Protein AF-A0A924ANA3-F1 (afdb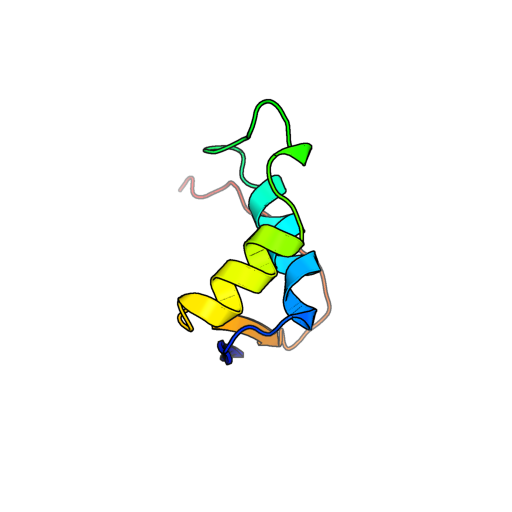_monomer_lite)

pLDDT: mean 76.98, std 17.55, range [40.94, 91.81]

Structure (mmCIF, N/CA/C/O backbone):
data_AF-A0A924ANA3-F1
#
_entry.id   AF-A0A924ANA3-F1
#
loop_
_atom_site.group_PDB
_atom_site.id
_atom_site.type_symbol
_atom_site.label_atom_id
_atom_site.label_alt_id
_atom_site.label_comp_id
_atom_site.label_asym_id
_atom_site.label_entity_id
_atom_site.label_seq_id
_atom_site.pdbx_PDB_ins_code
_atom_site.Cartn_x
_atom_site.Cartn_y
_atom_site.Cartn_z
_atom_site.occupancy
_atom_site.B_iso_or_equiv
_atom_site.auth_seq_id
_atom_site.auth_comp_id
_atom_site.auth_asym_id
_atom_site.auth_atom_id
_atom_site.pdbx_PDB_model_num
ATOM 1 N N . MET A 1 1 ? 18.397 10.821 -5.530 1.00 62.97 1 MET A N 1
ATOM 2 C CA . MET A 1 1 ? 17.620 11.313 -6.694 1.00 62.97 1 MET A CA 1
ATOM 3 C C . MET A 1 1 ? 16.298 10.569 -6.706 1.00 62.97 1 MET A C 1
ATOM 5 O O . MET A 1 1 ? 16.308 9.378 -6.415 1.00 62.97 1 MET A O 1
ATOM 9 N N . LEU A 1 2 ? 15.195 11.274 -6.947 1.00 78.25 2 LEU A N 1
ATOM 10 C CA . LEU A 1 2 ? 13.840 10.723 -6.933 1.00 78.25 2 LEU A CA 1
ATOM 11 C C . LEU A 1 2 ? 13.539 10.064 -8.284 1.00 78.25 2 LEU A C 1
ATOM 13 O O . LEU A 1 2 ? 13.796 10.697 -9.307 1.00 78.25 2 LEU A O 1
ATOM 17 N N . THR A 1 3 ? 13.056 8.819 -8.309 1.00 82.62 3 THR A N 1
ATOM 18 C CA . THR A 1 3 ? 12.796 8.097 -9.569 1.00 82.62 3 THR A CA 1
ATOM 19 C C . THR A 1 3 ? 11.439 7.420 -9.525 1.00 82.62 3 THR A C 1
ATOM 21 O O . THR A 1 3 ? 11.231 6.479 -8.762 1.00 82.62 3 THR A O 1
ATOM 24 N N . PHE A 1 4 ? 10.541 7.847 -10.410 1.00 86.25 4 PHE A N 1
ATOM 25 C CA . PHE A 1 4 ? 9.206 7.275 -10.537 1.00 86.25 4 PHE A CA 1
ATOM 26 C C . PHE A 1 4 ? 9.188 6.114 -11.531 1.00 86.25 4 PHE A C 1
ATOM 28 O O . PHE A 1 4 ? 9.750 6.205 -12.623 1.00 86.25 4 PHE A O 1
ATOM 35 N N . ARG A 1 5 ? 8.482 5.040 -11.179 1.00 89.19 5 ARG A N 1
ATOM 36 C CA . ARG A 1 5 ? 8.142 3.941 -12.091 1.00 89.19 5 ARG A CA 1
ATOM 37 C C . ARG A 1 5 ? 6.700 3.480 -11.875 1.00 89.19 5 ARG A C 1
ATOM 39 O O . ARG A 1 5 ? 6.159 3.707 -10.790 1.00 89.19 5 ARG A O 1
ATOM 46 N N . PRO A 1 6 ? 6.078 2.799 -12.851 1.00 88.44 6 PRO A N 1
ATOM 47 C CA . PRO A 1 6 ? 4.787 2.163 -12.632 1.00 88.44 6 PRO A CA 1
ATOM 48 C C . PRO A 1 6 ? 4.836 1.209 -11.431 1.00 88.44 6 PRO A C 1
ATOM 50 O O . PRO A 1 6 ? 5.817 0.480 -11.226 1.00 88.44 6 PRO A O 1
ATOM 53 N N . ALA A 1 7 ? 3.783 1.248 -10.620 1.00 89.00 7 ALA A N 1
ATOM 54 C CA . ALA A 1 7 ? 3.598 0.343 -9.500 1.00 89.00 7 ALA A CA 1
ATOM 55 C C . ALA A 1 7 ? 3.259 -1.064 -10.004 1.00 89.00 7 ALA A C 1
ATOM 57 O O . ALA A 1 7 ? 2.559 -1.243 -10.999 1.00 89.00 7 ALA A O 1
ATOM 58 N N . THR A 1 8 ? 3.736 -2.068 -9.283 1.00 89.88 8 THR A N 1
ATOM 59 C CA . THR A 1 8 ? 3.514 -3.484 -9.570 1.00 89.88 8 THR A CA 1
ATOM 60 C C . THR A 1 8 ? 2.880 -4.173 -8.366 1.00 89.88 8 THR A C 1
ATOM 62 O O . THR A 1 8 ? 2.833 -3.631 -7.261 1.00 89.88 8 THR A O 1
ATOM 65 N N . VAL A 1 9 ? 2.439 -5.420 -8.543 1.00 90.31 9 VAL A N 1
ATOM 66 C CA . VAL A 1 9 ? 1.900 -6.245 -7.447 1.00 90.31 9 VAL A CA 1
ATOM 67 C C . VAL A 1 9 ? 2.910 -6.418 -6.298 1.00 90.31 9 VAL A C 1
ATOM 69 O O . VAL A 1 9 ? 2.508 -6.581 -5.145 1.00 90.31 9 VAL A O 1
ATOM 72 N N . ALA A 1 10 ? 4.214 -6.339 -6.585 1.00 90.50 10 ALA A N 1
ATOM 73 C CA . ALA A 1 10 ? 5.269 -6.408 -5.574 1.00 90.50 10 ALA A CA 1
ATOM 74 C C . ALA A 1 10 ? 5.290 -5.188 -4.636 1.00 90.50 10 ALA A C 1
ATOM 76 O O . ALA A 1 10 ? 5.772 -5.294 -3.513 1.00 90.50 10 ALA A O 1
ATOM 77 N N . ASP A 1 11 ? 4.724 -4.055 -5.059 1.00 90.44 11 ASP A N 1
ATOM 78 C CA . ASP A 1 11 ? 4.701 -2.813 -4.283 1.00 90.44 11 ASP A CA 1
ATOM 79 C C . ASP A 1 11 ? 3.521 -2.745 -3.296 1.00 90.44 11 ASP A C 1
ATOM 81 O O . ASP A 1 11 ? 3.497 -1.891 -2.407 1.00 90.44 11 ASP A O 1
ATOM 85 N N . ILE A 1 12 ? 2.543 -3.656 -3.410 1.00 91.62 12 ILE A N 1
ATOM 86 C CA . ILE A 1 12 ? 1.327 -3.662 -2.579 1.00 91.62 12 ILE A CA 1
ATOM 87 C C . ILE A 1 12 ? 1.629 -3.650 -1.071 1.00 91.62 12 ILE A C 1
ATOM 89 O O . ILE A 1 12 ? 0.990 -2.864 -0.370 1.00 91.62 12 ILE A O 1
ATOM 93 N N . PRO A 1 13 ? 2.584 -4.439 -0.534 1.00 91.81 13 PRO A N 1
ATOM 94 C CA . PRO A 1 13 ? 2.897 -4.391 0.894 1.00 91.81 13 PRO A CA 1
ATOM 95 C C . PRO A 1 13 ? 3.332 -2.995 1.365 1.00 91.81 13 PRO A C 1
ATOM 97 O O . PRO A 1 13 ? 2.850 -2.517 2.391 1.00 91.81 13 PRO A O 1
ATOM 100 N N . ALA A 1 14 ? 4.180 -2.309 0.592 1.00 90.12 14 ALA A N 1
ATOM 101 C CA . ALA A 1 14 ? 4.651 -0.964 0.920 1.00 90.12 14 ALA A CA 1
ATOM 102 C C . ALA A 1 14 ? 3.524 0.076 0.808 1.00 90.12 14 ALA A C 1
ATOM 104 O O . ALA A 1 14 ? 3.332 0.883 1.718 1.00 90.12 14 ALA A O 1
ATOM 105 N N . MET A 1 15 ? 2.720 0.016 -0.259 1.00 91.00 15 MET A N 1
ATOM 106 C CA . MET A 1 15 ? 1.556 0.896 -0.429 1.00 91.00 15 MET A CA 1
ATOM 107 C C . MET A 1 15 ? 0.525 0.717 0.694 1.00 91.00 15 MET A C 1
ATOM 109 O O . MET A 1 15 ? -0.035 1.697 1.189 1.00 91.00 15 MET A O 1
ATOM 113 N N . SER A 1 16 ? 0.296 -0.527 1.124 1.00 91.00 16 SER A N 1
ATOM 114 C CA . SER A 1 16 ? -0.596 -0.839 2.241 1.00 91.00 16 SER A CA 1
ATOM 115 C C . SER A 1 16 ? -0.071 -0.265 3.552 1.00 91.00 16 SER A C 1
ATOM 117 O O . SER A 1 16 ? -0.838 0.346 4.293 1.00 91.00 16 SER A O 1
ATOM 119 N N . ALA A 1 17 ? 1.228 -0.405 3.830 1.00 90.50 17 ALA A N 1
ATOM 120 C CA . ALA A 1 17 ? 1.838 0.164 5.029 1.00 90.50 17 ALA A CA 1
ATOM 121 C C . ALA A 1 17 ? 1.679 1.692 5.072 1.00 90.50 17 ALA A C 1
ATOM 123 O O . ALA A 1 17 ? 1.250 2.235 6.089 1.00 90.50 17 ALA A O 1
ATOM 124 N N . ILE A 1 18 ? 1.934 2.375 3.949 1.00 89.62 18 ILE A N 1
ATOM 125 C CA . ILE A 1 18 ? 1.749 3.828 3.836 1.00 89.62 18 ILE A CA 1
ATOM 126 C C . ILE A 1 18 ? 0.288 4.205 4.100 1.00 89.62 18 ILE A C 1
ATOM 128 O O . ILE A 1 18 ? 0.024 5.048 4.952 1.00 89.62 18 ILE A O 1
ATOM 132 N N . ARG A 1 19 ? -0.681 3.558 3.435 1.00 90.75 19 ARG A N 1
ATOM 133 C CA . ARG A 1 19 ? -2.113 3.877 3.589 1.00 90.75 19 ARG A CA 1
ATOM 134 C C . ARG A 1 19 ? -2.613 3.707 5.023 1.00 90.75 19 ARG A C 1
ATOM 136 O O . ARG A 1 19 ? -3.471 4.484 5.450 1.00 90.75 19 ARG A O 1
ATOM 143 N N . LEU A 1 20 ? -2.102 2.699 5.728 1.00 89.69 20 LEU A N 1
ATOM 144 C CA . LEU A 1 20 ? -2.443 2.417 7.121 1.00 89.69 20 LEU A CA 1
ATOM 145 C C . LEU A 1 20 ? -1.735 3.354 8.111 1.00 89.69 20 LEU A C 1
ATOM 147 O O . LEU A 1 20 ? -2.250 3.565 9.205 1.00 89.69 20 LEU A O 1
ATOM 151 N N . ALA A 1 21 ? -0.601 3.946 7.728 1.00 89.00 21 ALA A N 1
ATOM 152 C CA . ALA A 1 21 ? 0.119 4.926 8.539 1.00 89.00 21 ALA A CA 1
ATOM 153 C C . ALA A 1 21 ? -0.484 6.345 8.476 1.00 89.00 21 ALA A C 1
ATOM 155 O O . ALA A 1 21 ? -0.197 7.169 9.346 1.00 89.00 21 ALA A O 1
ATOM 156 N N . VAL A 1 22 ? -1.321 6.648 7.474 1.00 90.62 22 VAL A N 1
ATOM 157 C CA . VAL A 1 22 ? -1.978 7.961 7.343 1.00 90.62 22 VAL A CA 1
ATOM 158 C C . VAL A 1 22 ? -2.974 8.183 8.486 1.00 90.62 22 VAL A C 1
ATOM 160 O O . VAL A 1 22 ? -3.968 7.466 8.603 1.00 90.62 22 VAL A O 1
ATOM 163 N N . GLN A 1 23 ? -2.747 9.227 9.289 1.00 90.06 23 GLN A N 1
ATOM 164 C CA . GLN A 1 23 ? -3.609 9.559 10.430 1.00 90.06 23 GLN A CA 1
ATOM 165 C C . GLN A 1 23 ? -4.881 10.320 10.035 1.00 90.06 23 GLN A C 1
ATOM 167 O O . GLN A 1 23 ? -5.938 10.065 10.606 1.00 90.06 23 GLN A O 1
ATOM 172 N N . GLU A 1 24 ? -4.800 11.203 9.036 1.00 91.25 24 GLU A N 1
ATOM 173 C CA . GLU A 1 24 ? -5.928 12.033 8.576 1.00 91.25 24 GLU A CA 1
ATOM 174 C C . GLU A 1 24 ? -7.115 11.186 8.093 1.00 91.25 24 GLU A C 1
ATOM 176 O O . GLU A 1 24 ? -8.264 11.451 8.423 1.00 91.25 24 GLU A O 1
ATOM 181 N N . ASN A 1 25 ? -6.819 10.107 7.365 1.00 87.06 25 ASN A N 1
ATOM 182 C CA . ASN A 1 25 ? -7.802 9.187 6.798 1.00 87.06 25 ASN A CA 1
ATOM 183 C C . ASN A 1 25 ? -7.740 7.811 7.469 1.00 87.06 25 ASN A C 1
ATOM 185 O O . ASN A 1 25 ? -7.841 6.771 6.797 1.00 87.06 25 ASN A O 1
ATOM 189 N N . ARG A 1 26 ? -7.513 7.791 8.787 1.00 91.19 26 ARG A N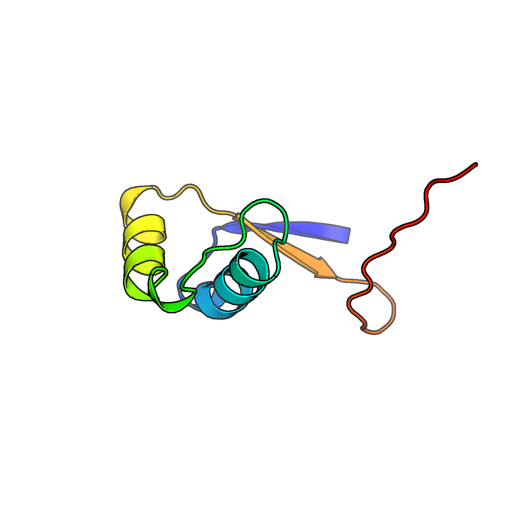 1
ATOM 190 C C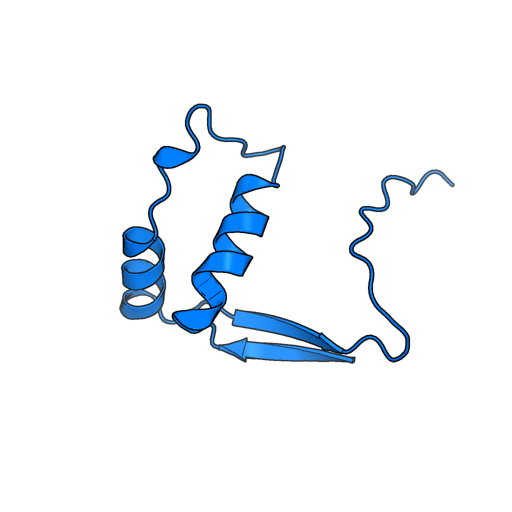A . ARG A 1 26 ? -7.422 6.550 9.553 1.00 91.19 26 ARG A CA 1
ATOM 191 C C . ARG A 1 26 ? -8.764 5.826 9.531 1.00 91.19 26 ARG A C 1
ATOM 193 O O . ARG A 1 26 ? -9.785 6.354 9.962 1.00 91.19 26 ARG A O 1
ATOM 200 N N . LEU A 1 27 ? -8.754 4.593 9.041 1.00 88.31 27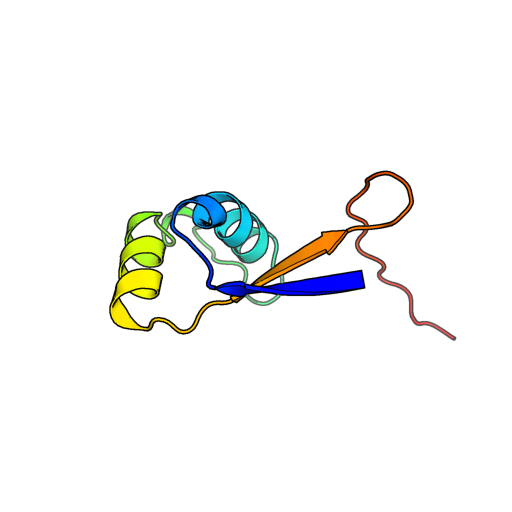 LEU A N 1
ATOM 201 C CA . LEU A 1 27 ? -9.934 3.740 9.075 1.00 88.31 27 LEU A CA 1
ATOM 202 C C . LEU A 1 27 ? -10.181 3.239 10.497 1.00 88.31 27 LEU A C 1
ATOM 204 O O . LEU A 1 27 ? -9.244 2.869 11.202 1.00 88.31 27 LEU A O 1
ATOM 208 N N . SER A 1 28 ? -11.453 3.175 10.888 1.00 90.31 28 SER A N 1
ATOM 209 C CA . SER A 1 28 ? -11.869 2.540 12.145 1.00 90.31 28 SER A CA 1
ATOM 210 C C . SER A 1 28 ? -11.531 1.048 12.167 1.00 90.31 28 SER A C 1
ATOM 212 O O . SER A 1 28 ? -11.182 0.520 13.215 1.00 90.31 28 SER A O 1
ATOM 214 N N . ASP A 1 29 ? -11.597 0.396 11.003 1.00 90.38 29 ASP A N 1
ATOM 215 C CA . ASP A 1 29 ? -11.167 -0.984 10.796 1.00 90.38 29 ASP A CA 1
ATOM 216 C C . ASP A 1 29 ? -10.165 -1.057 9.624 1.00 90.38 29 ASP A C 1
ATOM 218 O O . ASP A 1 29 ? -10.562 -0.893 8.461 1.00 90.38 29 ASP A O 1
ATOM 222 N N . PRO A 1 30 ? -8.869 -1.287 9.911 1.00 86.31 30 PRO A N 1
ATOM 223 C CA . PRO A 1 30 ? -7.825 -1.485 8.907 1.00 86.31 30 PRO A CA 1
ATOM 224 C C . PRO A 1 30 ? -8.063 -2.670 7.961 1.00 86.31 30 PRO A C 1
ATOM 226 O O . PRO A 1 30 ? -7.608 -2.621 6.819 1.00 86.31 30 PRO A O 1
ATOM 229 N N . ALA A 1 31 ? -8.786 -3.711 8.394 1.00 89.69 31 ALA A N 1
ATOM 230 C CA . ALA A 1 31 ? -9.014 -4.925 7.605 1.00 89.69 31 ALA A CA 1
ATOM 231 C C . ALA A 1 31 ? -9.918 -4.691 6.383 1.00 89.69 31 ALA A C 1
ATOM 233 O O . ALA A 1 31 ? -9.971 -5.515 5.470 1.00 89.69 31 ALA A O 1
ATOM 234 N N . ARG A 1 32 ? -10.593 -3.536 6.327 1.00 89.88 32 ARG A N 1
ATOM 235 C CA . ARG A 1 32 ? -11.408 -3.118 5.180 1.00 89.88 32 ARG A CA 1
ATOM 236 C C . ARG A 1 32 ? -10.595 -2.896 3.907 1.00 89.88 32 ARG A C 1
ATOM 238 O O . ARG A 1 32 ? -11.179 -2.894 2.827 1.00 89.88 32 ARG A O 1
ATOM 245 N N . ILE A 1 33 ? -9.282 -2.689 4.014 1.00 89.81 33 ILE A N 1
ATOM 246 C CA . ILE A 1 33 ? -8.393 -2.601 2.856 1.00 89.81 33 ILE A CA 1
ATOM 247 C C . ILE A 1 33 ? -7.712 -3.952 2.670 1.00 89.81 33 ILE A C 1
ATOM 249 O O . ILE A 1 33 ? -6.906 -4.376 3.494 1.00 89.81 33 ILE A O 1
ATOM 253 N N . THR A 1 34 ? -8.012 -4.620 1.557 1.00 91.50 34 THR A N 1
ATOM 254 C CA . THR A 1 34 ? -7.463 -5.946 1.255 1.00 91.50 34 THR A CA 1
ATOM 255 C C . THR A 1 34 ? -6.434 -5.894 0.132 1.00 91.50 34 THR A C 1
ATOM 257 O O . THR A 1 34 ? -6.459 -5.016 -0.733 1.00 91.50 34 THR A O 1
ATOM 260 N N . ARG A 1 35 ? -5.549 -6.897 0.091 1.00 90.75 35 ARG A N 1
ATOM 261 C CA . ARG A 1 35 ? -4.584 -7.077 -1.005 1.00 90.75 35 ARG A CA 1
ATOM 262 C C . ARG A 1 35 ? -5.265 -7.161 -2.376 1.00 90.75 35 ARG A C 1
ATOM 264 O O . ARG A 1 35 ? -4.722 -6.639 -3.345 1.00 90.75 35 ARG A O 1
ATOM 271 N N . GLN A 1 36 ? -6.438 -7.792 -2.452 1.00 90.75 36 GLN A N 1
ATOM 272 C CA . GLN A 1 36 ? -7.176 -7.945 -3.706 1.00 90.75 36 GLN A CA 1
ATOM 273 C C . GLN A 1 36 ? -7.641 -6.594 -4.256 1.00 90.75 36 GLN A C 1
ATOM 275 O O . GLN A 1 36 ? -7.498 -6.350 -5.446 1.00 90.75 36 GLN A O 1
ATOM 280 N N . MET A 1 37 ? -8.090 -5.677 -3.391 1.00 90.75 37 MET A N 1
ATOM 281 C CA . MET A 1 37 ? -8.486 -4.331 -3.821 1.00 90.75 37 MET A CA 1
ATOM 282 C C . MET A 1 37 ? -7.332 -3.579 -4.490 1.00 90.75 37 MET A C 1
ATOM 284 O O . MET A 1 37 ? -7.551 -2.889 -5.479 1.00 90.75 37 MET A O 1
ATOM 288 N N . TYR A 1 38 ? -6.099 -3.736 -3.995 1.00 90.31 38 TYR A N 1
ATOM 289 C CA . TYR A 1 38 ? -4.921 -3.162 -4.649 1.00 90.31 38 TYR A CA 1
ATOM 290 C C . TYR A 1 38 ? -4.627 -3.813 -6.000 1.00 90.31 38 TYR A C 1
ATOM 292 O O . TYR A 1 38 ? -4.336 -3.100 -6.955 1.00 90.31 38 TYR A O 1
ATOM 300 N N . ALA A 1 39 ? -4.696 -5.145 -6.088 1.00 89.19 39 ALA A N 1
ATOM 301 C CA . ALA A 1 39 ? -4.470 -5.861 -7.342 1.00 89.19 39 ALA A CA 1
ATOM 302 C C . ALA A 1 39 ? -5.484 -5.433 -8.415 1.00 89.19 39 ALA A C 1
ATOM 304 O O . ALA A 1 39 ? -5.087 -5.066 -9.518 1.00 89.19 39 ALA A O 1
ATOM 305 N N . ASP A 1 40 ? -6.766 -5.368 -8.050 1.00 88.50 40 ASP A N 1
ATOM 306 C CA . ASP A 1 40 ? -7.837 -4.909 -8.934 1.00 88.50 40 ASP A CA 1
ATOM 307 C C . ASP A 1 40 ? -7.628 -3.451 -9.367 1.00 88.50 40 ASP A C 1
ATOM 309 O O . ASP A 1 40 ? -7.919 -3.096 -10.507 1.00 88.50 40 ASP A O 1
ATOM 313 N N . TYR A 1 41 ? -7.128 -2.592 -8.472 1.00 85.50 41 TYR A N 1
ATOM 314 C CA . TYR A 1 41 ? -6.876 -1.179 -8.764 1.00 85.50 41 TYR A CA 1
ATOM 315 C C . TYR A 1 41 ? -5.683 -0.984 -9.708 1.00 85.50 41 TYR A C 1
ATOM 317 O O . TYR A 1 41 ? -5.758 -0.178 -10.638 1.00 85.50 41 TYR A O 1
ATOM 325 N N . LEU A 1 42 ? -4.599 -1.737 -9.497 1.00 86.00 42 LEU A N 1
ATOM 326 C CA . LEU A 1 42 ? -3.426 -1.724 -10.373 1.00 86.00 42 LEU A CA 1
ATOM 327 C C . LEU A 1 42 ? -3.785 -2.193 -11.788 1.00 86.00 42 LEU A C 1
ATOM 329 O O . LEU A 1 42 ? -3.381 -1.547 -12.752 1.00 86.00 42 LEU A O 1
ATOM 333 N N . ASP A 1 43 ? -4.580 -3.259 -11.898 1.00 77.38 43 ASP A N 1
ATOM 334 C CA . ASP A 1 43 ? -4.982 -3.854 -13.176 1.00 77.38 43 ASP A CA 1
ATOM 335 C C . ASP A 1 43 ? -6.015 -2.994 -13.928 1.00 77.38 43 ASP A C 1
ATOM 337 O O . ASP A 1 43 ? -5.880 -2.738 -15.122 1.00 77.38 43 ASP A O 1
ATOM 341 N N . ARG A 1 44 ? -7.028 -2.461 -13.225 1.00 69.94 44 ARG A N 1
ATOM 342 C CA . ARG A 1 44 ? -8.128 -1.713 -13.863 1.00 69.94 44 ARG A CA 1
ATOM 343 C C . ARG A 1 44 ? -7.803 -0.266 -14.199 1.00 69.94 44 ARG A C 1
ATOM 345 O O . ARG A 1 44 ? -8.369 0.267 -15.152 1.00 69.94 44 ARG A O 1
ATOM 352 N N . LEU A 1 45 ? -6.986 0.411 -13.391 1.00 64.31 45 LEU A N 1
ATOM 353 C CA . LEU A 1 45 ? -6.789 1.859 -13.525 1.00 64.31 45 LEU A CA 1
ATOM 354 C C . LEU A 1 45 ? -5.413 2.246 -14.054 1.00 64.31 45 LEU A C 1
ATOM 356 O O . LEU A 1 45 ? -5.286 3.384 -14.511 1.00 64.31 45 LEU A O 1
ATOM 360 N N . GLY A 1 46 ? -4.419 1.345 -14.012 1.00 62.09 46 GLY A N 1
ATOM 361 C CA . GLY A 1 46 ? -3.098 1.498 -14.644 1.00 62.09 46 GLY A CA 1
ATOM 362 C C . GLY A 1 46 ? -2.315 2.763 -14.264 1.00 62.09 46 GLY A C 1
ATOM 363 O O . GLY A 1 46 ? -1.347 3.118 -14.930 1.00 62.09 46 GLY A O 1
ATOM 364 N N . ARG A 1 47 ?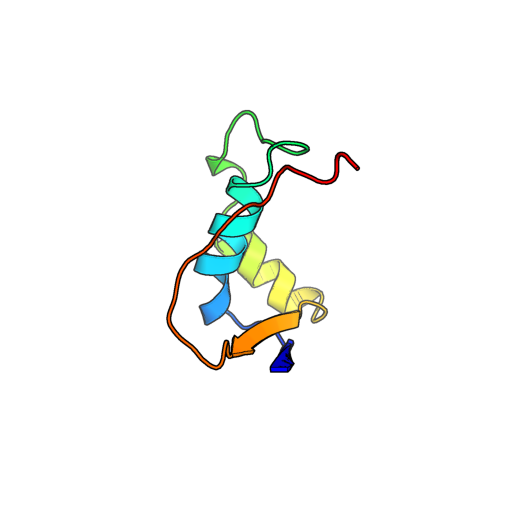 -2.748 3.492 -13.230 1.00 68.69 47 ARG A N 1
ATOM 365 C CA . ARG A 1 47 ? -2.326 4.871 -12.929 1.00 68.69 47 ARG A CA 1
ATOM 366 C C . ARG A 1 47 ? -1.751 5.005 -11.526 1.00 68.69 47 ARG A C 1
ATOM 368 O O . ARG A 1 47 ? -2.001 5.986 -10.832 1.00 68.69 47 ARG A O 1
ATOM 375 N N . THR A 1 48 ? -0.976 4.017 -11.100 1.00 79.81 48 THR A N 1
ATOM 376 C CA . THR A 1 48 ? -0.234 4.099 -9.842 1.00 79.81 48 THR A CA 1
ATOM 377 C C . THR A 1 48 ? 1.252 4.061 -10.142 1.00 79.81 48 THR A C 1
ATOM 379 O O . THR A 1 48 ? 1.727 3.210 -10.891 1.00 79.81 48 THR A O 1
ATOM 382 N N . TRP A 1 49 ? 1.976 5.003 -9.552 1.00 85.19 49 TRP A N 1
ATOM 383 C CA . TRP A 1 49 ? 3.419 5.124 -9.662 1.00 85.19 49 TRP A CA 1
ATOM 384 C C . TRP A 1 49 ? 4.005 4.980 -8.269 1.00 85.19 49 TRP A C 1
ATOM 386 O O . TRP A 1 49 ? 3.425 5.460 -7.295 1.00 85.19 49 TRP A O 1
ATOM 396 N N . VAL A 1 50 ? 5.144 4.311 -8.183 1.00 84.75 50 VAL A N 1
ATOM 397 C CA . VAL A 1 50 ? 5.966 4.300 -6.980 1.00 84.75 50 VAL A CA 1
ATOM 398 C C . VAL A 1 50 ? 7.242 5.053 -7.257 1.00 84.75 50 VAL A C 1
ATOM 400 O O . VAL A 1 50 ? 7.727 5.116 -8.388 1.00 84.75 50 VAL A O 1
ATOM 403 N N . ASP A 1 51 ? 7.782 5.610 -6.196 1.00 85.12 51 ASP A N 1
ATOM 404 C CA . ASP A 1 51 ? 9.033 6.320 -6.225 1.00 85.12 51 ASP A CA 1
ATOM 405 C C . ASP A 1 51 ? 10.083 5.521 -5.466 1.00 85.12 51 ASP A C 1
ATOM 407 O O . ASP A 1 51 ? 9.831 4.995 -4.380 1.00 85.12 51 ASP A O 1
ATOM 411 N N . THR A 1 52 ? 11.257 5.396 -6.068 1.00 73.38 52 THR A N 1
ATOM 412 C CA . THR A 1 52 ? 12.421 4.811 -5.419 1.00 73.38 52 THR A CA 1
ATOM 413 C C . THR A 1 52 ? 13.352 5.945 -5.031 1.00 73.38 52 THR A C 1
ATOM 415 O O . THR A 1 52 ? 14.130 6.449 -5.844 1.00 73.38 52 THR A O 1
ATOM 418 N N . LEU A 1 53 ? 13.285 6.342 -3.761 1.00 73.25 53 LEU A N 1
ATOM 419 C CA . LEU A 1 53 ? 14.254 7.266 -3.199 1.00 73.25 53 LEU A CA 1
ATOM 420 C C . LEU A 1 53 ? 15.573 6.522 -2.964 1.00 73.25 53 LEU A C 1
ATOM 422 O O . LEU A 1 53 ? 15.780 5.897 -1.924 1.00 73.25 53 LEU A O 1
ATOM 426 N N . THR A 1 54 ? 16.502 6.633 -3.911 1.00 56.16 54 THR A N 1
ATOM 427 C CA . THR A 1 54 ? 17.902 6.290 -3.647 1.00 56.16 54 THR A CA 1
ATOM 428 C C . THR A 1 54 ? 18.519 7.448 -2.870 1.00 56.16 54 THR A C 1
ATOM 430 O O . THR A 1 54 ? 18.881 8.483 -3.448 1.00 56.16 54 THR A O 1
ATOM 433 N N . HIS A 1 55 ? 18.585 7.300 -1.547 1.00 55.66 55 HIS A N 1
ATOM 434 C CA . HIS A 1 55 ? 19.318 8.218 -0.685 1.00 55.66 55 HIS A CA 1
ATOM 435 C C . HIS A 1 55 ? 20.821 7.881 -0.767 1.00 55.66 55 HIS A C 1
ATOM 437 O O . HIS A 1 55 ? 21.183 6.743 -0.466 1.00 55.66 55 HIS A O 1
ATOM 443 N N . PRO A 1 56 ? 21.716 8.816 -1.154 1.00 51.19 56 PRO A N 1
ATOM 444 C CA . PRO A 1 56 ? 23.156 8.544 -1.276 1.00 51.19 56 PRO A CA 1
ATOM 445 C C . PRO A 1 56 ? 23.877 8.172 0.031 1.00 51.19 56 PRO A C 1
ATOM 447 O O . PRO A 1 56 ? 25.076 7.923 0.007 1.00 51.19 56 PRO A O 1
ATOM 450 N N . ALA A 1 57 ? 23.189 8.123 1.169 1.00 52.97 57 ALA A N 1
ATOM 451 C CA . ALA A 1 57 ? 23.779 7.717 2.436 1.00 52.97 57 ALA A CA 1
ATOM 452 C C . ALA A 1 57 ? 22.714 7.127 3.365 1.00 52.97 57 ALA A C 1
ATOM 454 O O . ALA A 1 57 ? 21.970 7.893 3.950 1.00 52.97 57 ALA A O 1
ATOM 455 N N . ALA A 1 58 ? 22.664 5.798 3.489 1.00 47.34 58 ALA A N 1
ATOM 456 C CA . ALA A 1 58 ? 22.145 5.038 4.638 1.00 47.34 58 ALA A CA 1
ATOM 457 C C . ALA A 1 58 ? 20.713 5.328 5.173 1.00 47.34 58 ALA A C 1
ATOM 459 O O . ALA A 1 58 ? 20.244 6.450 5.313 1.00 47.34 58 ALA A O 1
ATOM 460 N N . GLY A 1 59 ? 19.985 4.256 5.491 1.00 51.44 59 GLY A N 1
ATOM 461 C CA . GLY A 1 59 ? 18.556 4.308 5.788 1.00 51.44 59 GLY A CA 1
ATOM 462 C C . GLY A 1 59 ? 18.155 4.990 7.097 1.00 51.44 59 GLY A C 1
ATOM 463 O O . GLY A 1 59 ? 18.811 4.820 8.116 1.00 51.44 59 GLY A O 1
ATOM 464 N N . ARG A 1 60 ? 16.994 5.657 7.065 1.00 43.56 60 ARG A N 1
ATOM 465 C CA . ARG A 1 60 ? 15.920 5.610 8.075 1.00 43.56 60 ARG A CA 1
ATOM 466 C C . ARG A 1 60 ? 14.696 6.361 7.533 1.00 43.56 60 ARG A C 1
ATOM 468 O O . ARG A 1 60 ? 14.844 7.385 6.876 1.00 43.56 60 ARG A O 1
ATOM 475 N N . ALA A 1 61 ? 13.497 5.850 7.808 1.00 47.75 61 ALA A N 1
ATOM 476 C CA . ALA A 1 61 ? 12.261 6.613 7.667 1.00 47.75 61 ALA A CA 1
ATOM 477 C C . ALA A 1 61 ? 12.176 7.623 8.820 1.00 47.75 61 ALA A C 1
ATOM 479 O O . ALA A 1 61 ? 12.183 7.216 9.982 1.00 47.75 61 ALA A O 1
ATOM 480 N N . GLU A 1 62 ? 12.087 8.915 8.516 1.00 42.88 62 GLU A N 1
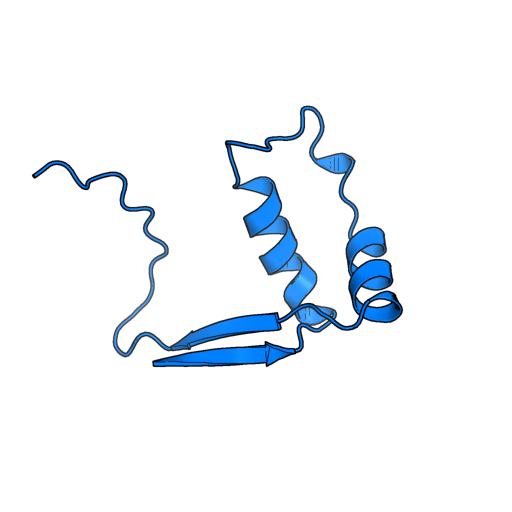ATOM 481 C CA . GLU A 1 62 ? 11.848 9.950 9.522 1.00 42.88 62 GLU A CA 1
ATOM 482 C C . GLU A 1 62 ? 10.692 10.848 9.069 1.00 42.88 62 GLU A C 1
ATOM 484 O O . GLU A 1 62 ? 10.755 11.505 8.031 1.00 42.88 62 GLU A O 1
ATOM 489 N N . ASN A 1 63 ? 9.605 10.824 9.848 1.00 46.34 63 ASN A N 1
ATOM 490 C CA . ASN A 1 63 ? 8.598 11.879 9.853 1.00 46.34 63 ASN A CA 1
ATOM 491 C C . ASN A 1 63 ? 9.241 13.099 10.511 1.00 46.34 63 ASN A C 1
ATOM 493 O O . ASN A 1 63 ? 9.705 12.981 11.643 1.00 46.34 63 ASN A O 1
ATOM 497 N N . ARG A 1 64 ? 9.235 14.258 9.848 1.00 41.53 64 ARG A N 1
ATOM 498 C CA . ARG A 1 64 ? 9.696 15.516 10.446 1.00 41.53 64 ARG A CA 1
ATOM 499 C C . ARG A 1 64 ? 8.500 16.451 10.678 1.00 41.53 64 ARG A C 1
ATOM 501 O O . ARG A 1 64 ? 8.068 17.103 9.728 1.00 41.53 64 ARG A O 1
ATOM 508 N N . PRO A 1 65 ? 7.926 16.509 11.894 1.00 53.28 65 PRO A N 1
ATOM 509 C CA . PRO A 1 65 ? 6.893 17.472 12.245 1.00 53.28 65 PRO A CA 1
ATOM 510 C C . PRO A 1 65 ? 7.546 18.711 12.868 1.00 53.28 65 PRO A C 1
ATOM 512 O O . PRO A 1 65 ? 7.505 18.889 14.075 1.00 53.28 65 PRO A O 1
ATOM 515 N N . GLU A 1 66 ? 8.186 19.557 12.063 1.00 48.34 66 GLU A N 1
ATOM 516 C CA . GLU A 1 66 ? 8.711 20.846 12.540 1.00 48.34 66 GLU A CA 1
ATOM 517 C C . GLU A 1 66 ? 9.104 21.743 11.363 1.00 48.34 66 GLU A C 1
ATOM 519 O O . GLU A 1 66 ? 10.244 21.767 10.904 1.00 48.34 66 GLU A O 1
ATOM 524 N N . GLN A 1 67 ? 8.122 22.500 10.875 1.00 45.38 67 GLN A N 1
ATOM 525 C CA . GLN A 1 67 ? 8.365 23.838 10.342 1.00 45.38 67 GLN A CA 1
ATOM 526 C C . GLN A 1 67 ? 7.635 24.835 11.242 1.00 45.38 67 GLN A C 1
ATOM 528 O O . GLN A 1 67 ? 6.562 25.331 10.918 1.00 45.38 67 GLN A O 1
ATOM 533 N N . THR A 1 68 ? 8.223 25.066 12.415 1.00 41.66 68 THR A N 1
ATOM 534 C CA . THR A 1 68 ? 8.140 26.360 13.090 1.00 41.66 68 THR A CA 1
ATOM 535 C C . THR A 1 68 ? 9.507 26.995 12.918 1.00 41.66 68 THR A C 1
ATOM 537 O O . THR A 1 68 ? 10.458 26.565 13.569 1.00 41.66 68 THR A O 1
ATOM 540 N N . LEU A 1 69 ? 9.590 27.953 11.998 1.00 40.94 69 LEU A N 1
ATOM 541 C CA . LEU A 1 69 ? 10.341 29.208 12.089 1.00 40.94 69 LEU A CA 1
ATOM 542 C C . LEU A 1 69 ? 9.972 30.071 10.881 1.00 40.94 69 LEU A C 1
ATOM 544 O O . LEU A 1 69 ? 10.097 29.566 9.744 1.00 40.94 69 LEU A O 1
#

Secondary structure (DSSP, 8-state):
---EEE--GGGHHHHHHHHHH-STT--S-GGGS-HHHHHHHHHHH---EEE----SS------------

Sequence (69 aa):
MLTFRPATVADIPAMSAIRLAVQENRLSDPARITRQMYADYLDRLGRTWVDTLTHPAAGRAENRPEQTL

Radius of gyration: 14.76 Å; chains: 1; bounding box: 36×37×28 Å

Foldseek 3Di:
DKDKDFDDLVCLVVVLVVVCPDPVPHDPDSPVDDSVVVVCCCVPVVPDMDIDDPDVDDDDDDDDPDDDD